Protein AF-A0A1G0QRA7-F1 (afdb_monomer_lite)

Foldseek 3Di:
DDVVVLLVQLVVCVPFQSVLSNQAVLVVVVWFKDKPNHTDHSVNCPDVVVVVVCVVAQKIWMWTDHPNHTPAIWMWGHPDRSDIDTGHD

Structure (mmCIF, N/CA/C/O backbone):
data_AF-A0A1G0QRA7-F1
#
_entry.id   AF-A0A1G0QRA7-F1
#
loop_
_atom_site.group_PDB
_atom_site.id
_atom_site.type_symbol
_atom_site.label_atom_id
_atom_site.label_alt_id
_atom_site.label_comp_id
_atom_site.label_asym_id
_atom_site.label_entity_id
_atom_site.label_seq_id
_atom_site.pdbx_PDB_ins_code
_atom_site.Cartn_x
_atom_site.Cartn_y
_atom_site.Cartn_z
_atom_site.occupancy
_atom_site.B_iso_or_equiv
_atom_site.auth_seq_id
_atom_site.auth_comp_id
_atom_site.auth_asym_id
_atom_site.auth_atom_id
_atom_site.pdbx_PDB_model_num
ATOM 1 N N . MET A 1 1 ? 1.417 -1.098 11.818 1.00 87.81 1 MET A N 1
ATOM 2 C CA . MET A 1 1 ? 1.948 -1.645 10.551 1.00 87.81 1 MET A CA 1
ATOM 3 C C . MET A 1 1 ? 3.191 -2.489 10.818 1.00 87.81 1 MET A C 1
ATOM 5 O O . MET A 1 1 ? 4.031 -2.074 11.610 1.00 87.81 1 MET A O 1
ATOM 9 N N . ASN A 1 2 ? 3.323 -3.653 10.180 1.00 91.31 2 ASN A N 1
ATOM 10 C CA . ASN A 1 2 ? 4.550 -4.452 10.168 1.00 91.31 2 ASN A CA 1
ATOM 11 C C . ASN A 1 2 ? 5.288 -4.226 8.841 1.00 91.31 2 ASN A C 1
ATOM 13 O O . ASN A 1 2 ? 4.900 -4.770 7.810 1.00 91.31 2 ASN A O 1
ATOM 17 N N . ILE A 1 3 ? 6.336 -3.404 8.892 1.00 89.19 3 ILE A N 1
ATOM 18 C CA . ILE A 1 3 ? 7.095 -2.966 7.716 1.00 89.19 3 ILE A CA 1
ATOM 19 C C . ILE A 1 3 ? 7.984 -4.071 7.125 1.00 89.19 3 ILE A C 1
ATOM 21 O O . ILE A 1 3 ? 8.151 -4.131 5.913 1.00 89.19 3 ILE A O 1
ATOM 25 N N . GLU A 1 4 ? 8.506 -4.980 7.954 1.00 92.94 4 GLU A N 1
ATOM 26 C CA . GLU A 1 4 ? 9.352 -6.092 7.492 1.00 92.94 4 GLU A CA 1
ATOM 27 C C . GLU A 1 4 ? 8.569 -7.032 6.576 1.00 92.94 4 GLU A C 1
ATOM 29 O O . GLU A 1 4 ? 9.067 -7.448 5.535 1.00 92.94 4 GLU A O 1
ATOM 34 N N . LYS A 1 5 ? 7.307 -7.314 6.923 1.00 93.38 5 LYS A N 1
ATOM 35 C CA . LYS A 1 5 ? 6.426 -8.120 6.071 1.00 93.38 5 LYS A CA 1
ATOM 36 C C . LYS A 1 5 ? 6.156 -7.477 4.716 1.00 93.38 5 LYS A C 1
ATOM 38 O O . LYS A 1 5 ? 6.016 -8.203 3.743 1.00 93.38 5 LYS A O 1
ATOM 43 N N . ILE A 1 6 ? 6.098 -6.147 4.656 1.00 91.94 6 ILE A N 1
ATOM 44 C CA . ILE A 1 6 ? 5.877 -5.422 3.402 1.00 91.94 6 ILE A CA 1
ATOM 45 C C . ILE A 1 6 ? 7.096 -5.566 2.488 1.00 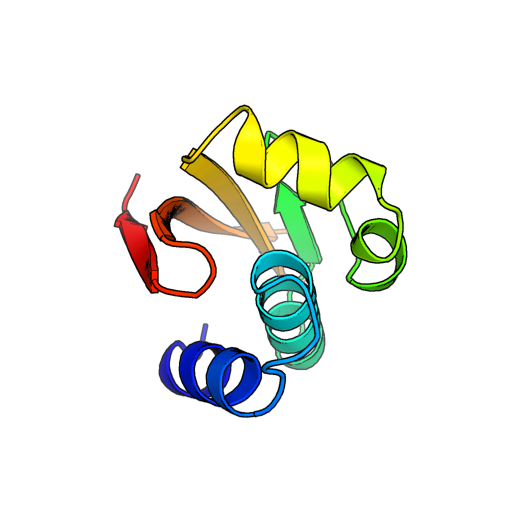91.94 6 ILE A C 1
ATOM 47 O O . ILE A 1 6 ? 6.936 -5.897 1.320 1.00 91.94 6 ILE A O 1
ATOM 51 N N . TYR A 1 7 ? 8.307 -5.377 3.023 1.00 91.06 7 TYR A N 1
ATOM 52 C CA . TYR A 1 7 ? 9.533 -5.594 2.250 1.00 91.06 7 TYR A CA 1
ATOM 53 C C . TYR A 1 7 ? 9.644 -7.037 1.748 1.00 91.06 7 TYR A C 1
ATOM 55 O O . TYR A 1 7 ? 9.885 -7.240 0.564 1.00 91.06 7 TYR A O 1
ATOM 63 N N . ASN A 1 8 ? 9.365 -8.026 2.604 1.00 92.31 8 ASN A N 1
ATOM 64 C CA . ASN A 1 8 ? 9.369 -9.429 2.187 1.00 92.31 8 ASN A CA 1
ATOM 65 C C . ASN A 1 8 ? 8.325 -9.716 1.096 1.00 92.31 8 ASN A C 1
ATOM 67 O O . ASN A 1 8 ? 8.617 -10.455 0.168 1.00 92.31 8 ASN A O 1
ATOM 71 N N . ALA A 1 9 ? 7.125 -9.135 1.191 1.00 89.94 9 ALA A N 1
ATOM 72 C CA . ALA A 1 9 ? 6.075 -9.338 0.195 1.00 89.94 9 ALA A CA 1
ATOM 73 C C . ALA A 1 9 ? 6.457 -8.779 -1.183 1.00 89.94 9 ALA A C 1
ATOM 75 O O . ALA A 1 9 ? 6.144 -9.404 -2.187 1.00 89.94 9 ALA A O 1
ATOM 76 N N . VAL A 1 10 ? 7.145 -7.632 -1.233 1.00 88.75 10 VAL A N 1
ATOM 77 C CA . VAL A 1 10 ? 7.666 -7.082 -2.495 1.00 88.75 10 VAL A CA 1
ATOM 78 C C . VAL A 1 10 ? 8.818 -7.930 -3.034 1.00 88.75 10 VAL A C 1
ATOM 80 O O . VAL A 1 10 ? 8.862 -8.200 -4.227 1.00 88.75 10 VAL A O 1
ATOM 83 N N . ASP A 1 11 ? 9.736 -8.379 -2.174 1.00 87.56 11 ASP A N 1
ATOM 84 C CA . ASP A 1 11 ? 10.870 -9.211 -2.601 1.00 87.56 11 ASP A CA 1
ATOM 85 C C . ASP A 1 11 ? 10.427 -10.595 -3.121 1.00 87.56 11 ASP A C 1
ATOM 87 O O . ASP A 1 11 ? 11.089 -11.173 -3.984 1.00 87.56 11 ASP A O 1
ATOM 91 N N . GLU A 1 12 ? 9.325 -11.144 -2.599 1.00 86.44 12 GLU A N 1
ATO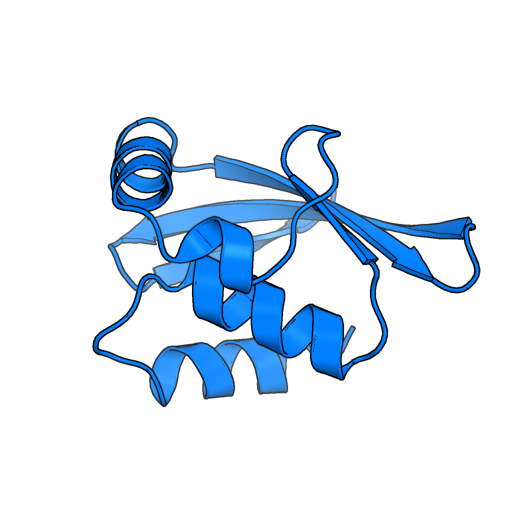M 92 C CA . GLU A 1 12 ? 8.737 -12.418 -3.041 1.00 86.44 12 GLU A CA 1
ATOM 93 C C . GLU A 1 12 ? 7.942 -12.303 -4.357 1.00 86.44 12 GLU A C 1
ATOM 95 O O . GLU A 1 12 ? 7.705 -13.326 -5.004 1.00 86.44 12 GLU A O 1
ATOM 100 N N . ASP A 1 13 ? 7.545 -11.091 -4.756 1.00 80.25 13 ASP A N 1
ATOM 101 C CA . ASP A 1 13 ? 6.653 -10.815 -5.887 1.00 80.25 13 ASP A CA 1
ATOM 102 C C . ASP A 1 13 ? 7.335 -9.955 -6.967 1.00 80.25 13 ASP A C 1
ATOM 104 O O . ASP A 1 13 ? 6.885 -8.869 -7.330 1.00 80.25 13 ASP A O 1
ATOM 108 N N . ASP A 1 14 ? 8.450 -10.470 -7.493 1.00 70.56 14 ASP A N 1
ATOM 109 C CA . ASP A 1 14 ? 9.342 -9.767 -8.427 1.00 70.56 14 ASP A CA 1
ATOM 110 C C . ASP A 1 14 ? 8.737 -9.473 -9.816 1.00 70.56 14 ASP A C 1
ATOM 112 O O . ASP A 1 14 ? 9.315 -8.724 -10.613 1.00 70.56 14 ASP A O 1
ATOM 116 N N . MET A 1 15 ? 7.584 -10.075 -10.126 1.00 70.00 15 MET A N 1
ATOM 117 C CA . MET A 1 15 ? 6.899 -9.932 -11.413 1.00 70.00 15 MET A CA 1
ATOM 118 C C . MET A 1 15 ? 5.813 -8.853 -11.411 1.00 70.00 15 MET A C 1
ATOM 120 O O . MET A 1 15 ? 5.388 -8.448 -12.497 1.00 70.00 15 MET A O 1
ATOM 124 N N . ASN A 1 16 ? 5.372 -8.389 -10.239 1.00 71.25 16 ASN A N 1
ATOM 125 C CA . ASN A 1 16 ? 4.294 -7.413 -10.106 1.00 71.25 16 ASN A CA 1
ATOM 126 C C . ASN A 1 16 ? 4.812 -6.020 -9.718 1.00 71.25 16 ASN A C 1
ATOM 128 O O . ASN A 1 16 ? 5.975 -5.809 -9.374 1.00 71.25 16 ASN A O 1
ATOM 132 N N . SER A 1 17 ? 3.927 -5.025 -9.811 1.00 78.19 17 SER A N 1
ATOM 133 C CA . SER A 1 17 ? 4.203 -3.683 -9.289 1.00 78.19 17 SER A CA 1
ATOM 134 C C . SER A 1 17 ? 4.361 -3.765 -7.764 1.00 78.19 17 SER A C 1
ATOM 136 O O . SER A 1 17 ? 3.470 -4.303 -7.098 1.00 78.19 17 SER A O 1
ATOM 138 N N . PRO A 1 18 ? 5.418 -3.179 -7.172 1.00 85.69 18 PRO A N 1
ATOM 139 C CA . PRO A 1 18 ? 5.560 -3.189 -5.724 1.00 85.69 18 PRO A CA 1
ATOM 140 C C . PRO A 1 18 ? 4.397 -2.512 -5.012 1.00 85.69 18 PRO A C 1
ATOM 142 O O . PRO A 1 18 ? 4.067 -2.911 -3.902 1.00 85.69 18 PRO A O 1
ATOM 145 N N . LEU A 1 19 ? 3.770 -1.488 -5.608 1.00 87.19 19 LEU A N 1
ATOM 146 C CA . LEU A 1 19 ? 2.620 -0.835 -4.991 1.00 87.19 19 LEU A CA 1
ATOM 147 C C . LEU A 1 19 ? 1.473 -1.825 -4.784 1.00 87.19 19 LEU A C 1
ATOM 149 O O . LEU A 1 19 ? 0.869 -1.823 -3.713 1.00 87.19 19 LEU A O 1
ATOM 153 N N . SER A 1 20 ? 1.223 -2.713 -5.751 1.00 87.00 20 SER A N 1
ATOM 154 C CA . SER A 1 20 ? 0.209 -3.763 -5.613 1.00 87.00 20 SER A CA 1
ATOM 155 C C . SER A 1 20 ? 0.523 -4.715 -4.451 1.00 87.00 20 SER A C 1
ATOM 157 O O . SER A 1 20 ? -0.329 -4.926 -3.585 1.00 87.00 20 SER A O 1
ATOM 159 N N . SER A 1 21 ? 1.769 -5.190 -4.345 1.00 89.44 21 SER A N 1
ATOM 160 C CA . SER A 1 21 ? 2.216 -6.092 -3.277 1.00 89.44 21 SER A CA 1
ATOM 161 C C . SER A 1 21 ? 2.208 -5.405 -1.901 1.00 89.44 21 SER A C 1
ATOM 163 O O . SER A 1 21 ? 1.822 -6.013 -0.900 1.00 89.44 21 SER A O 1
ATOM 165 N N . ILE A 1 22 ? 2.560 -4.113 -1.839 1.00 91.62 22 ILE A N 1
ATOM 166 C CA . ILE A 1 22 ? 2.497 -3.290 -0.622 1.00 91.62 22 ILE A CA 1
ATOM 167 C C . ILE A 1 22 ? 1.050 -3.148 -0.145 1.00 91.62 22 ILE A C 1
ATOM 169 O O . ILE A 1 22 ? 0.769 -3.401 1.029 1.00 91.62 22 ILE A O 1
ATOM 173 N N . VAL A 1 23 ? 0.132 -2.756 -1.036 1.00 92.00 23 VAL A N 1
ATOM 174 C CA . VAL A 1 23 ? -1.293 -2.593 -0.707 1.00 92.00 23 VAL A CA 1
ATOM 175 C C . VAL A 1 23 ? -1.877 -3.924 -0.238 1.00 92.00 23 VAL A C 1
ATOM 177 O O . VAL A 1 23 ? -2.505 -3.970 0.817 1.00 92.00 23 VAL A O 1
ATOM 180 N N . TYR A 1 24 ? -1.584 -5.017 -0.942 1.00 92.19 24 TYR A N 1
ATOM 181 C CA . TYR A 1 24 ? -2.061 -6.352 -0.583 1.00 92.19 24 TYR A CA 1
ATOM 182 C C . TYR A 1 24 ? -1.613 -6.793 0.816 1.00 92.19 24 TYR A C 1
ATOM 184 O O . TYR A 1 24 ? -2.399 -7.321 1.609 1.00 92.19 24 TYR A O 1
ATOM 192 N N . GLU A 1 25 ? -0.344 -6.570 1.162 1.00 94.62 25 GLU A N 1
ATOM 193 C CA . GLU A 1 25 ? 0.152 -6.944 2.484 1.00 94.62 25 GLU A CA 1
ATOM 194 C C . GLU A 1 25 ? -0.421 -6.041 3.590 1.00 94.62 25 GLU A C 1
ATOM 196 O O . GLU A 1 25 ? -0.699 -6.523 4.690 1.00 94.62 25 GLU A O 1
ATOM 201 N N . LEU A 1 26 ? -0.675 -4.759 3.312 1.00 94.06 26 LEU A N 1
ATOM 202 C CA . LEU A 1 26 ? -1.367 -3.861 4.243 1.00 94.06 26 LEU A CA 1
ATOM 203 C C . LEU A 1 26 ? -2.812 -4.314 4.504 1.00 94.06 26 LEU A C 1
ATOM 205 O O . LEU A 1 26 ? -3.230 -4.382 5.664 1.00 94.06 26 LEU A O 1
ATOM 209 N N . GLU A 1 27 ? -3.545 -4.709 3.463 1.00 94.12 27 GLU A N 1
ATOM 210 C CA . GLU A 1 27 ? -4.892 -5.282 3.588 1.00 94.12 27 GLU A CA 1
ATOM 211 C C . GLU A 1 27 ? -4.885 -6.552 4.447 1.00 94.12 27 GLU A C 1
ATOM 213 O O . GLU A 1 27 ? -5.700 -6.700 5.361 1.00 94.12 27 GLU A O 1
ATOM 218 N N . LYS A 1 28 ? -3.914 -7.451 4.238 1.00 94.38 28 LYS A N 1
ATOM 219 C CA . LYS A 1 28 ? -3.748 -8.668 5.056 1.00 94.38 28 LYS A CA 1
ATOM 220 C C . LYS A 1 28 ? -3.442 -8.378 6.521 1.00 94.38 28 LYS A C 1
ATOM 222 O O . LYS A 1 28 ? -3.763 -9.190 7.391 1.00 94.38 28 LYS A O 1
ATOM 227 N N . GLN A 1 29 ? -2.829 -7.235 6.811 1.00 93.44 29 GLN A N 1
ATOM 228 C CA . GLN A 1 29 ? -2.618 -6.753 8.176 1.00 93.44 29 GLN A CA 1
ATOM 229 C C . GLN A 1 29 ? -3.874 -6.092 8.784 1.00 93.44 29 GLN A C 1
ATOM 231 O O . GLN A 1 29 ? -3.867 -5.737 9.968 1.00 93.44 29 GLN A O 1
ATOM 236 N N . GLY A 1 30 ? -4.962 -5.992 8.014 1.00 93.50 30 GLY A N 1
ATOM 237 C CA . GLY A 1 30 ? -6.262 -5.475 8.434 1.00 93.50 30 GLY A CA 1
ATOM 238 C C . GLY A 1 30 ? -6.419 -3.967 8.254 1.00 93.50 30 GLY A C 1
ATOM 239 O O . GLY A 1 30 ? -7.249 -3.376 8.944 1.00 93.50 30 GLY A O 1
ATOM 240 N N . TYR A 1 31 ? -5.609 -3.347 7.393 1.00 95.19 31 TYR A N 1
ATOM 241 C CA . TYR A 1 31 ? -5.710 -1.925 7.077 1.00 95.19 31 TYR A CA 1
ATOM 242 C C . TYR A 1 31 ? -6.612 -1.680 5.871 1.00 95.19 31 TYR A C 1
ATOM 244 O O . TYR A 1 31 ? -6.564 -2.415 4.890 1.00 95.19 31 TYR A O 1
ATOM 252 N N . ILE A 1 32 ? -7.376 -0.594 5.932 1.00 94.62 32 ILE A N 1
ATOM 253 C CA . ILE A 1 32 ? -7.935 0.065 4.751 1.00 94.62 32 ILE A CA 1
ATOM 254 C C . ILE A 1 32 ? -6.876 1.052 4.260 1.00 94.62 32 ILE A C 1
ATOM 256 O O . ILE A 1 32 ? -6.339 1.822 5.061 1.00 94.62 32 ILE A O 1
ATOM 260 N N . VAL A 1 33 ? -6.575 1.030 2.964 1.00 93.50 33 VAL A N 1
ATOM 261 C CA . VAL A 1 33 ? -5.522 1.855 2.364 1.00 93.50 33 VAL A CA 1
ATOM 262 C C . VAL A 1 33 ? -6.150 2.954 1.518 1.00 93.50 33 VAL A C 1
ATOM 264 O O . VAL A 1 33 ? -7.004 2.687 0.673 1.00 93.50 33 VAL A O 1
ATOM 267 N N . LYS A 1 34 ? -5.707 4.197 1.717 1.00 92.81 34 LYS A N 1
ATOM 268 C CA . LYS A 1 34 ? -5.966 5.296 0.786 1.00 92.81 34 LYS A CA 1
ATOM 269 C C . LYS A 1 34 ? -4.672 5.796 0.177 1.00 92.81 34 LYS A C 1
ATOM 271 O O . LYS A 1 34 ? -3.698 5.998 0.897 1.00 92.81 34 LYS A O 1
ATOM 276 N N . ILE A 1 35 ? -4.697 6.040 -1.125 1.00 90.50 35 ILE A N 1
ATOM 277 C CA . ILE A 1 35 ? -3.614 6.660 -1.883 1.00 90.50 35 ILE A CA 1
ATOM 278 C C . ILE A 1 35 ? -4.117 8.006 -2.386 1.00 90.50 35 ILE A C 1
ATOM 280 O O . ILE A 1 35 ? -5.147 8.062 -3.056 1.00 90.50 35 ILE A O 1
ATOM 284 N N . GLU A 1 36 ? -3.428 9.093 -2.032 1.00 89.62 36 GLU A N 1
ATOM 285 C CA . GLU A 1 36 ? -3.834 10.464 -2.391 1.00 89.62 36 GLU A CA 1
ATOM 286 C C . GLU A 1 36 ? -5.304 10.764 -2.011 1.00 89.62 36 GLU A C 1
ATOM 288 O O . GLU A 1 36 ? -6.062 11.400 -2.747 1.00 89.62 36 GLU A O 1
ATOM 293 N N . GLY A 1 37 ? -5.737 10.244 -0.857 1.00 87.94 37 GLY A N 1
ATOM 294 C CA . GLY A 1 37 ? -7.100 10.387 -0.334 1.00 87.94 37 GLY A CA 1
ATOM 295 C C . GLY A 1 37 ? -8.155 9.461 -0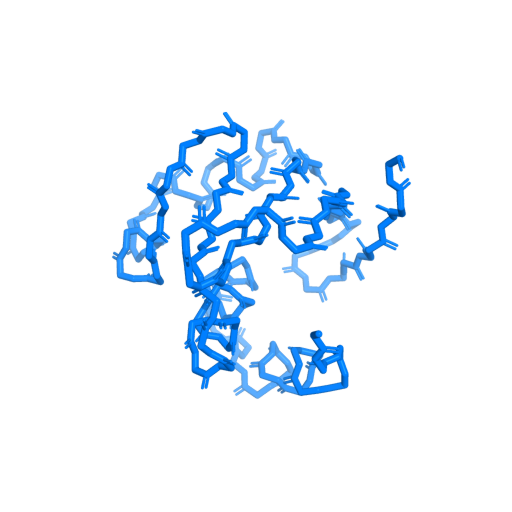.958 1.00 87.94 37 GLY A C 1
ATOM 296 O O . GLY A 1 37 ? -9.305 9.470 -0.506 1.00 87.94 37 GLY A O 1
ATOM 297 N N . VAL A 1 38 ? -7.797 8.642 -1.951 1.00 89.44 38 VAL A N 1
ATOM 298 C CA . VAL A 1 38 ? -8.695 7.673 -2.599 1.00 89.44 38 VAL A CA 1
ATOM 299 C C . VAL A 1 38 ? -8.497 6.294 -1.986 1.00 89.44 38 VAL A C 1
ATOM 301 O O . VAL A 1 38 ? -7.383 5.788 -1.962 1.00 89.44 38 VAL A O 1
ATOM 304 N N . GLU A 1 39 ? -9.572 5.682 -1.492 1.00 91.31 39 GLU A N 1
ATOM 305 C CA . GLU A 1 39 ? -9.543 4.298 -1.003 1.00 91.31 39 GLU A CA 1
ATOM 306 C C . GLU A 1 39 ? -9.313 3.321 -2.154 1.00 91.31 39 GLU A C 1
ATOM 308 O O . GLU A 1 39 ? -9.957 3.432 -3.198 1.00 91.31 39 GLU A O 1
ATOM 313 N N . VAL A 1 40 ? -8.380 2.392 -1.959 1.00 90.00 40 VAL A N 1
ATOM 314 C CA . VAL A 1 40 ? -7.945 1.437 -2.979 1.00 90.00 40 VAL A CA 1
ATOM 315 C C . VAL A 1 40 ? -7.730 0.054 -2.381 1.00 90.00 40 VAL A C 1
ATOM 317 O O . VAL A 1 40 ? -7.411 -0.081 -1.199 1.00 90.00 40 VAL A O 1
ATOM 320 N N . THR A 1 41 ? -7.844 -0.961 -3.231 1.00 90.56 41 THR A N 1
ATOM 321 C CA . THR A 1 41 ? -7.515 -2.353 -2.924 1.00 90.56 41 THR A CA 1
ATOM 322 C C . THR A 1 41 ? -6.387 -2.871 -3.805 1.00 90.56 41 THR A C 1
ATOM 324 O O . THR A 1 41 ? -6.096 -2.297 -4.858 1.00 90.56 41 THR A O 1
ATOM 327 N N . ALA A 1 42 ? -5.767 -3.991 -3.427 1.00 85.94 42 ALA A N 1
ATOM 328 C CA . ALA A 1 42 ? -4.745 -4.615 -4.270 1.00 85.94 42 ALA A CA 1
ATOM 329 C C . ALA A 1 42 ? -5.285 -5.000 -5.659 1.00 85.94 42 ALA A C 1
ATOM 331 O O . ALA A 1 42 ? -4.580 -4.877 -6.655 1.00 85.94 42 ALA A O 1
ATOM 332 N N . ASN A 1 43 ? -6.560 -5.390 -5.744 1.00 84.12 43 ASN A N 1
ATOM 333 C CA . ASN A 1 43 ? -7.204 -5.730 -7.016 1.00 84.12 43 ASN A CA 1
ATOM 334 C C . ASN A 1 43 ? -7.391 -4.512 -7.932 1.00 84.12 43 ASN A C 1
ATOM 336 O O . ASN A 1 43 ? -7.434 -4.668 -9.151 1.00 84.12 43 ASN A O 1
ATOM 340 N N . ASP A 1 44 ? -7.503 -3.303 -7.373 1.00 80.62 44 ASP A N 1
ATOM 341 C CA . ASP A 1 44 ? -7.586 -2.081 -8.179 1.00 80.62 44 ASP A CA 1
ATOM 342 C C . ASP A 1 44 ? -6.251 -1.802 -8.891 1.00 80.62 44 ASP A C 1
ATOM 344 O O . ASP A 1 44 ? -6.244 -1.253 -9.995 1.00 80.62 44 ASP A O 1
ATOM 348 N N . MET A 1 45 ? -5.137 -2.251 -8.298 1.00 75.31 45 MET A N 1
ATOM 349 C CA . MET A 1 45 ? -3.761 -2.036 -8.768 1.00 75.31 45 MET A CA 1
ATOM 350 C C . MET A 1 45 ? -3.349 -2.939 -9.938 1.00 75.31 45 MET A C 1
ATOM 352 O O . MET A 1 45 ? -2.344 -2.667 -10.587 1.00 75.31 45 MET A O 1
ATOM 356 N N . ASP A 1 46 ? -4.134 -3.972 -10.250 1.00 66.06 46 ASP A N 1
ATOM 357 C CA . ASP A 1 46 ? -3.828 -4.986 -11.275 1.00 66.06 46 ASP A CA 1
ATOM 358 C C . ASP A 1 46 ? -4.030 -4.473 -12.725 1.00 66.06 46 ASP A C 1
ATOM 360 O O . ASP A 1 46 ? -3.859 -5.188 -13.714 1.00 66.06 46 ASP A O 1
ATOM 364 N N . ASN A 1 47 ? -4.411 -3.200 -12.882 1.00 59.56 47 ASN A N 1
ATOM 365 C CA . ASN A 1 47 ? -4.534 -2.536 -14.176 1.00 59.56 47 ASN A CA 1
ATOM 366 C C . ASN A 1 47 ? -3.265 -1.745 -14.523 1.00 59.56 47 ASN A C 1
ATOM 368 O O . ASN A 1 47 ? -2.767 -0.970 -13.710 1.00 59.56 47 ASN A O 1
ATOM 372 N N . ASN A 1 48 ? -2.848 -1.806 -15.798 1.00 58.78 48 ASN A N 1
ATOM 373 C CA . ASN A 1 48 ? -1.743 -1.020 -16.388 1.00 58.78 48 ASN A CA 1
ATOM 374 C C . ASN A 1 48 ? -1.756 0.487 -16.032 1.00 58.78 48 ASN A C 1
ATOM 376 O O . ASN A 1 48 ? -0.726 1.151 -16.109 1.00 58.78 48 ASN A O 1
ATOM 380 N N . LEU A 1 49 ? -2.915 1.025 -15.635 1.00 59.84 49 LEU A N 1
ATOM 381 C CA . LEU A 1 49 ? -3.101 2.391 -15.150 1.00 59.84 49 LEU A CA 1
ATOM 382 C C . LEU A 1 49 ? -2.196 2.731 -13.950 1.00 59.84 49 LEU A C 1
ATOM 384 O O . LEU A 1 49 ? -1.686 3.846 -13.867 1.00 59.84 49 LEU A O 1
ATOM 388 N N . PHE A 1 50 ? -1.984 1.784 -13.033 1.00 65.56 50 PHE A N 1
ATOM 389 C CA . PHE A 1 50 ? -1.177 2.015 -11.834 1.00 65.56 50 PHE A CA 1
ATOM 390 C C . PHE A 1 50 ? 0.319 1.929 -12.112 1.00 65.56 50 PHE A C 1
ATOM 392 O O . PHE A 1 50 ? 1.077 2.734 -11.581 1.00 65.56 50 PHE A O 1
ATOM 399 N N . THR A 1 51 ? 0.737 1.065 -13.038 1.00 63.16 51 THR A N 1
ATOM 400 C CA . THR A 1 51 ? 2.115 1.059 -13.548 1.00 63.16 51 THR A CA 1
ATOM 401 C C . THR A 1 51 ? 2.477 2.392 -14.211 1.00 63.16 51 THR A C 1
ATOM 403 O O . THR A 1 51 ? 3.603 2.874 -14.078 1.00 63.16 51 THR A O 1
ATOM 406 N N . ASP A 1 52 ? 1.530 3.019 -14.914 1.00 62.00 52 ASP A N 1
ATOM 407 C CA . ASP A 1 52 ? 1.730 4.343 -15.507 1.00 62.00 52 ASP A CA 1
ATOM 408 C C . ASP A 1 52 ? 1.750 5.461 -14.445 1.00 62.00 52 ASP A C 1
ATOM 410 O O . ASP A 1 52 ? 2.537 6.401 -14.572 1.00 62.00 52 ASP A O 1
ATOM 414 N N . LEU A 1 53 ? 0.955 5.347 -13.372 1.00 64.50 53 LEU A N 1
ATOM 415 C CA . LEU A 1 53 ? 0.987 6.266 -12.223 1.00 64.50 53 LEU A CA 1
ATOM 416 C C . LEU A 1 53 ? 2.302 6.175 -11.438 1.00 64.50 53 LEU A C 1
ATOM 418 O O . LEU A 1 53 ? 2.910 7.210 -11.182 1.00 64.50 53 LEU A O 1
ATOM 422 N N . GLU A 1 54 ? 2.784 4.968 -11.127 1.00 63.97 54 GLU A N 1
ATOM 423 C CA . GLU A 1 54 ? 4.101 4.745 -10.504 1.00 63.97 54 GLU A CA 1
ATOM 424 C C . GLU A 1 54 ? 5.234 5.388 -11.313 1.00 63.97 54 GLU A C 1
ATOM 426 O O . GLU A 1 54 ? 6.186 5.920 -10.749 1.00 63.97 54 GLU A O 1
ATOM 431 N N . ARG A 1 55 ? 5.130 5.369 -12.647 1.00 62.78 55 ARG A N 1
ATOM 432 C CA . ARG A 1 55 ? 6.114 5.989 -13.548 1.00 62.78 55 ARG A CA 1
ATOM 433 C C . ARG A 1 55 ? 5.980 7.506 -13.649 1.00 62.78 55 ARG A C 1
ATOM 435 O O . ARG A 1 55 ? 6.969 8.178 -13.941 1.00 62.78 55 ARG A O 1
ATOM 442 N N . ALA A 1 56 ? 4.771 8.039 -13.489 1.00 62.25 56 ALA A N 1
ATOM 443 C CA . ALA A 1 56 ? 4.499 9.470 -13.582 1.00 62.25 56 ALA A CA 1
ATOM 444 C C . ALA A 1 56 ? 4.846 10.207 -12.282 1.00 62.25 56 ALA A C 1
ATOM 446 O O . ALA A 1 56 ? 5.333 11.340 -12.326 1.00 62.25 56 ALA A O 1
ATOM 447 N N . THR A 1 57 ? 4.611 9.566 -11.138 1.00 68.81 57 THR A N 1
ATOM 448 C CA . THR A 1 57 ? 4.879 10.104 -9.807 1.00 68.81 57 THR A CA 1
ATOM 449 C C . THR A 1 57 ? 5.592 9.059 -8.963 1.00 68.81 57 THR A C 1
ATOM 451 O O . THR A 1 57 ? 5.027 8.036 -8.599 1.00 68.81 57 THR A O 1
ATOM 454 N N . ASN A 1 58 ? 6.836 9.356 -8.598 1.00 80.31 58 ASN A N 1
ATOM 455 C CA . ASN A 1 58 ? 7.653 8.499 -7.742 1.00 80.31 58 ASN A CA 1
ATOM 456 C C . ASN A 1 58 ? 7.282 8.606 -6.254 1.00 80.31 58 ASN A C 1
ATOM 458 O O . ASN A 1 58 ? 7.964 8.025 -5.419 1.00 80.31 58 ASN A O 1
ATOM 462 N N . GLU A 1 59 ? 6.271 9.390 -5.887 1.00 88.31 59 GLU A N 1
ATOM 463 C CA . GLU A 1 59 ? 5.880 9.620 -4.498 1.00 88.31 59 GLU A CA 1
ATOM 464 C C . GLU A 1 59 ? 4.365 9.566 -4.370 1.00 88.31 59 GLU A C 1
ATOM 466 O O . GLU A 1 59 ? 3.663 10.195 -5.161 1.00 88.31 59 GLU A O 1
ATOM 471 N N . PHE A 1 60 ? 3.893 8.853 -3.351 1.00 89.12 60 PHE A N 1
ATOM 472 C CA . PHE A 1 60 ? 2.482 8.716 -3.023 1.00 89.12 60 PHE A CA 1
ATOM 473 C C . PHE A 1 60 ? 2.259 8.990 -1.546 1.00 89.12 60 PHE A C 1
ATOM 475 O O . PHE A 1 60 ? 2.962 8.458 -0.686 1.00 89.12 60 PHE A O 1
ATOM 482 N N . GLU A 1 61 ? 1.255 9.788 -1.234 1.00 92.38 61 GLU A N 1
ATOM 483 C CA . GLU A 1 61 ? 0.714 9.880 0.105 1.00 92.38 61 GLU A CA 1
ATOM 484 C C . GLU A 1 61 ? -0.192 8.682 0.396 1.00 92.38 61 GLU A C 1
ATOM 486 O O . GLU A 1 61 ? -1.147 8.414 -0.334 1.00 92.38 61 GLU A O 1
ATOM 491 N N . ILE A 1 62 ? 0.099 7.989 1.495 1.00 92.94 62 ILE A N 1
ATOM 492 C CA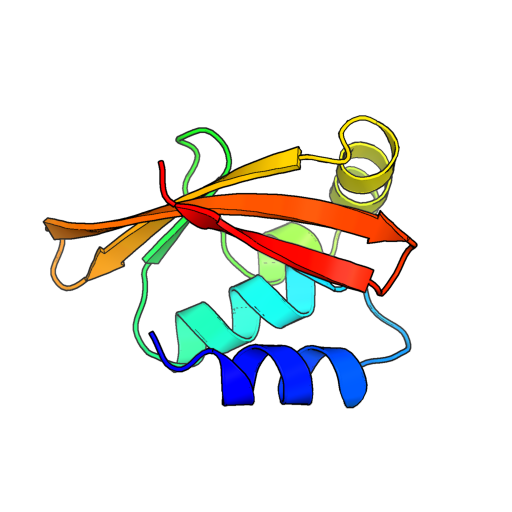 . ILE A 1 62 ? -0.641 6.827 1.968 1.00 92.94 62 ILE A CA 1
ATOM 493 C C . ILE A 1 62 ? -1.292 7.153 3.310 1.00 92.94 62 ILE A C 1
ATOM 495 O O . ILE A 1 62 ? -0.628 7.599 4.252 1.00 92.94 62 ILE A O 1
ATOM 499 N N . GLU A 1 63 ? -2.585 6.864 3.419 1.00 94.88 63 GLU A N 1
ATOM 500 C CA . GLU A 1 63 ? -3.319 6.862 4.682 1.00 94.8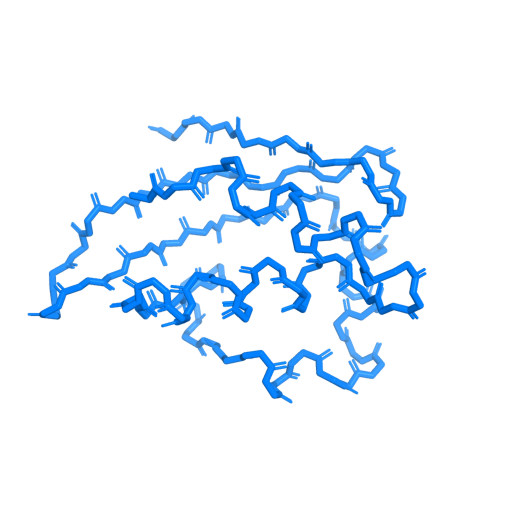8 63 GLU A CA 1
ATOM 501 C C . GLU A 1 63 ? -3.788 5.441 4.998 1.00 94.88 63 GLU A C 1
ATOM 503 O O . GLU A 1 63 ? -4.408 4.775 4.169 1.00 94.88 63 GLU A O 1
ATOM 508 N N . LEU A 1 64 ? -3.503 4.980 6.213 1.00 94.81 64 LEU A N 1
ATOM 509 C CA . LEU A 1 64 ? -3.987 3.713 6.741 1.00 94.81 64 LEU A CA 1
ATOM 510 C C . LEU A 1 64 ? -5.105 3.973 7.737 1.00 94.81 64 LEU A C 1
ATOM 512 O O . LEU A 1 64 ? -4.938 4.748 8.686 1.00 94.81 64 LEU A O 1
ATOM 516 N N . LEU A 1 65 ? -6.221 3.280 7.548 1.00 93.88 65 LEU A N 1
ATOM 517 C CA . LEU A 1 65 ? -7.341 3.295 8.473 1.00 93.88 65 LEU A CA 1
ATOM 518 C C . LEU A 1 65 ? -7.564 1.905 9.056 1.00 93.88 65 LEU A C 1
ATOM 520 O O . LEU A 1 65 ? -7.380 0.890 8.381 1.00 93.88 65 LEU A O 1
ATOM 524 N N . LYS A 1 66 ? -8.002 1.868 10.311 1.00 91.62 66 LYS A N 1
ATOM 525 C CA . LYS A 1 66 ? -8.417 0.651 11.003 1.00 91.62 66 LYS A CA 1
ATOM 526 C C . LYS A 1 66 ? -9.618 0.967 11.875 1.00 91.62 66 LYS A C 1
ATOM 528 O O . LYS A 1 66 ? -9.671 2.027 12.485 1.00 91.62 66 LYS A O 1
ATOM 533 N N . ASP A 1 67 ? -10.622 0.092 11.861 1.00 87.75 67 ASP A N 1
ATOM 534 C CA . ASP A 1 67 ? -11.897 0.317 12.559 1.00 87.75 67 ASP A CA 1
ATOM 535 C C . ASP A 1 67 ? -12.547 1.685 12.237 1.00 87.75 67 ASP A C 1
ATOM 537 O O . ASP A 1 67 ? -13.273 2.259 13.041 1.00 87.75 67 ASP A O 1
ATOM 541 N N . SER A 1 68 ? -12.333 2.183 11.011 1.00 76.25 68 SER A N 1
ATOM 542 C CA . SER A 1 68 ? -12.782 3.497 10.506 1.00 76.25 68 SER A CA 1
ATOM 543 C C . SER A 1 68 ? -12.091 4.732 11.106 1.00 76.25 68 SER A C 1
ATOM 545 O O . SER A 1 68 ? -12.507 5.852 10.810 1.00 76.25 68 SER A O 1
ATOM 547 N N . GLU A 1 69 ? -11.020 4.566 11.884 1.00 82.81 69 GLU A N 1
ATOM 548 C CA . GLU A 1 69 ? -10.165 5.662 12.354 1.00 82.81 69 GLU A CA 1
ATOM 549 C C . GLU A 1 69 ? -8.843 5.694 11.576 1.00 82.81 69 GLU A C 1
ATOM 551 O O . GLU A 1 69 ? -8.284 4.651 11.230 1.00 82.81 69 GLU A O 1
ATOM 556 N N . THR A 1 70 ? -8.331 6.894 11.280 1.00 83.12 70 THR A N 1
ATOM 557 C CA . THR A 1 70 ? -6.999 7.056 10.680 1.00 83.12 70 THR A CA 1
ATOM 558 C C . THR A 1 70 ? -5.938 6.652 11.699 1.00 83.12 70 THR A C 1
ATOM 560 O O . THR A 1 70 ? -5.757 7.328 12.710 1.00 83.12 70 THR A O 1
ATOM 563 N N . GLU A 1 71 ? -5.215 5.569 11.419 1.00 86.56 71 GLU A N 1
ATOM 564 C CA . GLU A 1 71 ? -4.163 5.051 12.299 1.00 86.56 71 GLU A CA 1
ATOM 565 C C . GLU A 1 71 ? -2.802 5.658 11.944 1.00 86.56 71 GLU A C 1
ATOM 567 O O . GLU A 1 71 ? -2.016 5.999 12.828 1.00 86.56 71 GLU A O 1
ATOM 572 N N . GLN A 1 72 ? -2.511 5.808 10.648 1.00 91.44 72 GLN A N 1
ATOM 573 C CA . GLN A 1 72 ? -1.201 6.260 10.191 1.00 91.44 72 GLN A CA 1
ATOM 574 C C . GLN A 1 72 ? -1.288 6.990 8.850 1.00 91.44 72 GLN A C 1
ATOM 576 O O . GLN A 1 72 ? -2.077 6.623 7.986 1.00 91.44 72 GLN A O 1
ATOM 581 N N . ARG A 1 73 ? -0.435 8.000 8.659 1.00 94.00 73 ARG A N 1
ATOM 582 C CA . ARG A 1 73 ? -0.257 8.706 7.386 1.00 94.00 73 ARG A CA 1
ATOM 583 C C . ARG A 1 73 ? 1.233 8.869 7.106 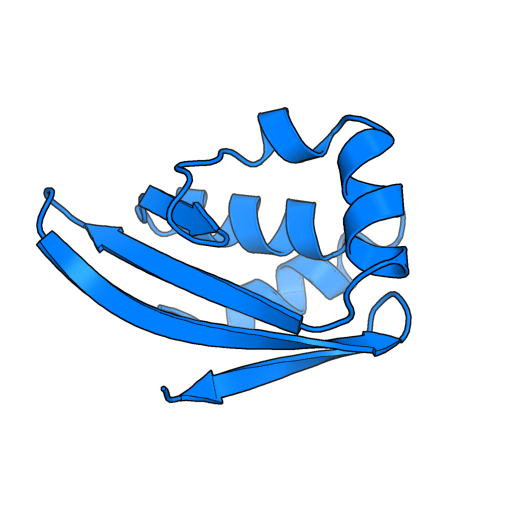1.00 94.00 73 ARG A C 1
ATOM 585 O O . ARG A 1 73 ? 1.996 9.218 8.007 1.00 94.00 73 ARG A O 1
ATOM 592 N N . PHE A 1 74 ? 1.656 8.552 5.890 1.00 93.38 74 PHE A N 1
ATOM 593 C CA . PHE A 1 74 ? 3.059 8.591 5.477 1.00 93.38 74 PHE A CA 1
ATOM 594 C C . PHE A 1 74 ? 3.169 8.766 3.964 1.00 93.38 74 PHE A C 1
ATOM 596 O O . PHE A 1 74 ? 2.191 8.635 3.238 1.00 93.38 74 PHE A O 1
ATOM 603 N N . LYS A 1 75 ? 4.376 9.047 3.483 1.00 92.75 75 LYS A N 1
ATOM 604 C CA . LYS A 1 75 ? 4.710 9.010 2.062 1.00 92.75 75 LYS A CA 1
ATOM 605 C C . LYS A 1 75 ? 5.436 7.725 1.710 1.00 92.75 75 LYS A C 1
ATOM 607 O O . LYS A 1 75 ? 6.310 7.276 2.453 1.00 92.75 75 LYS A O 1
ATOM 612 N N . LEU A 1 76 ? 5.090 7.171 0.560 1.00 91.06 76 LEU A N 1
ATOM 613 C CA . LEU A 1 76 ? 5.776 6.075 -0.093 1.00 91.06 76 LEU A CA 1
ATOM 614 C C . LEU A 1 76 ? 6.516 6.634 -1.310 1.00 91.06 76 LEU A C 1
ATOM 616 O O . LEU A 1 76 ? 5.884 7.128 -2.240 1.00 91.06 76 LEU A O 1
ATOM 620 N N . SER A 1 77 ? 7.846 6.572 -1.291 1.00 89.56 77 SER A N 1
ATOM 621 C CA . SER A 1 77 ? 8.690 7.098 -2.369 1.00 89.56 77 SER A CA 1
ATOM 622 C C . SER A 1 77 ? 9.435 5.972 -3.074 1.00 89.56 77 SER A C 1
ATOM 624 O O . SER A 1 77 ? 10.219 5.265 -2.437 1.00 89.56 77 SER A O 1
ATOM 626 N N . PHE A 1 78 ? 9.244 5.852 -4.384 1.00 85.81 78 PHE A N 1
ATOM 627 C CA . PHE A 1 78 ? 9.927 4.938 -5.289 1.00 85.81 78 PHE A CA 1
ATOM 628 C C . PHE A 1 78 ? 11.164 5.606 -5.896 1.00 85.81 78 PHE A C 1
ATOM 630 O O . PHE A 1 78 ? 11.093 6.594 -6.619 1.00 85.81 78 PHE A O 1
ATOM 637 N N . SER A 1 79 ? 12.334 5.056 -5.595 1.00 81.12 79 SER A N 1
ATOM 638 C CA . SER A 1 79 ? 13.610 5.471 -6.195 1.00 81.12 79 SER A CA 1
ATOM 639 C C . SER A 1 79 ? 13.982 4.644 -7.429 1.00 81.12 79 SER A C 1
ATOM 641 O O . SER A 1 79 ? 14.809 5.072 -8.231 1.00 81.12 79 SER A O 1
ATOM 643 N N . ASP A 1 80 ? 13.384 3.460 -7.559 1.00 73.31 80 ASP A N 1
ATOM 644 C CA . ASP A 1 80 ? 13.539 2.506 -8.657 1.00 73.31 80 ASP A CA 1
ATOM 645 C C . ASP A 1 80 ? 12.335 1.544 -8.637 1.00 73.31 80 ASP A C 1
ATOM 647 O O . ASP A 1 80 ? 11.586 1.531 -7.657 1.00 73.31 80 ASP A O 1
ATOM 651 N N . TYR A 1 81 ? 12.184 0.695 -9.658 1.00 70.44 81 TYR A N 1
ATOM 652 C CA . TYR A 1 81 ? 11.021 -0.185 -9.833 1.00 70.44 81 TYR A CA 1
ATOM 653 C C . TYR A 1 81 ? 10.742 -1.113 -8.647 1.00 70.44 81 TYR A C 1
ATOM 655 O O . TYR A 1 81 ? 9.613 -1.529 -8.506 1.00 70.44 81 TYR A O 1
ATOM 663 N N . HIS A 1 82 ? 11.722 -1.451 -7.807 1.00 74.94 82 HIS A N 1
ATOM 664 C CA . HIS A 1 82 ? 11.536 -2.260 -6.585 1.00 74.94 82 HIS A CA 1
ATOM 665 C C . HIS A 1 82 ? 12.196 -1.628 -5.350 1.00 74.94 82 HIS A C 1
ATOM 667 O O . HIS A 1 82 ? 12.309 -2.244 -4.294 1.00 74.94 82 HIS A O 1
ATOM 673 N N . LYS A 1 83 ? 12.667 -0.381 -5.458 1.00 82.38 83 LYS A N 1
ATOM 674 C CA . LYS A 1 83 ? 13.330 0.309 -4.347 1.00 82.38 83 LYS A CA 1
ATOM 675 C C . LYS A 1 83 ? 12.457 1.437 -3.856 1.00 82.38 83 LYS A C 1
ATOM 677 O O . LYS A 1 83 ? 12.388 2.490 -4.491 1.00 82.38 83 LYS A O 1
ATOM 682 N N . PHE A 1 84 ? 11.869 1.237 -2.689 1.00 88.94 84 PHE A N 1
ATOM 683 C CA . PHE A 1 84 ? 10.964 2.189 -2.071 1.00 88.94 84 PHE A CA 1
ATOM 684 C C . PHE A 1 84 ? 11.337 2.472 -0.617 1.00 88.94 84 PHE A C 1
ATOM 686 O O . PHE A 1 84 ? 12.029 1.700 0.053 1.00 88.94 84 PHE A O 1
ATOM 693 N N . SER A 1 85 ? 10.873 3.615 -0.129 1.00 89.69 85 SER A N 1
ATOM 694 C CA . SER A 1 85 ? 11.071 4.048 1.249 1.00 89.69 85 SER A CA 1
ATOM 695 C C . SER A 1 85 ? 9.799 4.665 1.810 1.00 89.69 85 SER A C 1
ATOM 697 O O . SER A 1 85 ? 9.026 5.286 1.081 1.00 89.69 85 SER A O 1
ATOM 699 N N . PHE A 1 86 ? 9.610 4.499 3.115 1.00 90.88 86 PHE A N 1
ATOM 700 C CA . PHE A 1 86 ? 8.533 5.124 3.871 1.00 90.88 86 PHE A CA 1
ATOM 701 C C . PHE A 1 86 ? 9.062 6.388 4.545 1.00 90.88 86 PHE A C 1
ATOM 703 O O . PHE A 1 86 ? 10.102 6.351 5.204 1.00 90.88 86 PHE A O 1
ATOM 710 N N . GLN A 1 87 ? 8.339 7.495 4.416 1.00 90.62 87 GLN A N 1
ATOM 711 C CA . GLN A 1 87 ? 8.669 8.765 5.056 1.00 90.62 87 GLN A CA 1
ATOM 712 C C . GLN A 1 87 ? 7.488 9.232 5.905 1.00 90.62 87 GLN A C 1
ATOM 714 O O . GLN A 1 87 ? 6.356 9.274 5.432 1.00 90.62 87 GLN A O 1
ATOM 719 N N . SER A 1 88 ? 7.732 9.590 7.163 1.00 85.88 88 SER A N 1
ATOM 720 C CA . SER A 1 88 ? 6.694 10.175 8.018 1.00 85.88 88 SER A CA 1
ATOM 721 C C . SER A 1 88 ? 6.245 11.536 7.480 1.00 85.88 88 SER A C 1
ATOM 723 O O . SER A 1 88 ? 7.087 12.312 7.020 1.00 85.88 88 SER A O 1
ATOM 725 N N . LEU A 1 89 ? 4.946 11.817 7.586 1.00 78.19 89 LEU A N 1
ATOM 726 C CA . LEU A 1 89 ? 4.339 13.113 7.274 1.00 78.19 89 LEU A CA 1
ATOM 727 C C . LEU A 1 89 ? 4.198 14.010 8.506 1.00 78.19 89 LEU A C 1
ATOM 729 O O . LEU A 1 89 ? 4.035 13.460 9.619 1.00 78.19 89 LEU A O 1
#

Sequence (89 aa):
MNIEKIYNAVDEDDMNSPLSSIVYELEKQGYIVKIEGVEVTANDMDNNLFTDLERATNEFEIELLKDSETEQRFKLSFSDYHKFSFQSL

pLDDT: mean 84.38, std 10.43, range [58.78, 95.19]

Secondary structure (DSSP, 8-state):
--HHHHHHHHHH-TTS-HHHHHHHHHHHTT-EEEETTEEE-GGGGGSHHHHHHHHH-SEEEEEEEETTEEEEEEEEEEEETTEEEEEE-

Radius of gyration: 11.94 Å; chains: 1; bounding box: 26×26×29 Å